Protein AF-A0A849QYI9-F1 (afdb_monomer_lite)

pLDDT: mean 78.67, std 21.35, range [32.47, 95.88]

Secondary structure (DSSP, 8-state):
------------S-------SS---TT-S-SSGGGPEE--TT--------STT----EE----S-S-------S--TT-------B-GGG-B---

Sequence (95 aa):
MRKIAHVLIVLIAMIAITSSIYGQDSHEPNDALGDATEIPFNQTVIGDIYPARDGDNYKFHVNSSGILQVKLEEVPSDMRTRIDLYGKSFNWITR

Foldseek 3Di:
DDDDDDDDDDDDPDPPPDPDPDDDFPQPPAQDQVSAREDEPPDDDDDDDPDPPRHHHHDYDDPDDDDDDDDDPPDDPPDDDDDWDADPPRHTDDD

Structure (mmCIF, N/CA/C/O backbone):
data_AF-A0A849QYI9-F1
#
_entry.id   AF-A0A849QYI9-F1
#
loop_
_atom_site.group_PDB
_atom_site.id
_atom_site.type_symbol
_atom_site.label_atom_id
_atom_site.label_alt_id
_atom_site.label_comp_id
_atom_site.label_asym_id
_atom_site.label_entity_id
_atom_site.label_seq_id
_atom_site.pdbx_PDB_ins_code
_atom_site.Cartn_x
_atom_site.Cartn_y
_atom_site.Cartn_z
_atom_site.occupancy
_atom_site.B_iso_or_equiv
_atom_site.auth_seq_id
_atom_site.auth_comp_id
_atom_site.auth_asym_id
_atom_site.auth_atom_id
_atom_site.pdbx_PDB_model_num
ATOM 1 N N . MET A 1 1 ? 59.093 -4.748 -7.305 1.00 42.12 1 MET A N 1
ATOM 2 C CA . MET A 1 1 ? 58.648 -4.269 -5.971 1.00 42.12 1 MET A CA 1
ATOM 3 C C . MET A 1 1 ? 57.341 -3.526 -6.210 1.00 42.12 1 MET A C 1
ATOM 5 O O . MET A 1 1 ? 57.350 -2.641 -7.041 1.00 42.12 1 MET A O 1
ATOM 9 N N . ARG A 1 2 ? 56.180 -3.875 -5.657 1.00 38.88 2 ARG A N 1
ATOM 10 C CA . ARG A 1 2 ? 55.848 -4.204 -4.267 1.00 38.88 2 ARG A CA 1
ATOM 11 C C . ARG A 1 2 ? 54.706 -5.233 -4.235 1.00 38.88 2 ARG A C 1
ATOM 13 O O . ARG A 1 2 ? 53.828 -5.210 -5.087 1.00 38.88 2 ARG A O 1
ATOM 20 N N . LYS A 1 3 ? 54.767 -6.133 -3.255 1.00 39.78 3 LYS A N 1
ATOM 21 C CA . LYS A 1 3 ? 53.754 -7.148 -2.941 1.00 39.78 3 LYS A CA 1
ATOM 22 C C . LYS A 1 3 ? 52.543 -6.452 -2.310 1.00 39.78 3 LYS A C 1
ATOM 24 O O . LYS A 1 3 ? 52.751 -5.610 -1.441 1.00 39.78 3 LYS A O 1
ATOM 29 N N . ILE A 1 4 ? 51.323 -6.819 -2.694 1.00 38.38 4 ILE A N 1
ATOM 30 C CA . ILE A 1 4 ? 50.116 -6.462 -1.937 1.00 38.38 4 ILE A CA 1
ATOM 31 C C . ILE A 1 4 ? 49.515 -7.769 -1.427 1.00 38.38 4 ILE A C 1
ATOM 33 O O . ILE A 1 4 ? 49.220 -8.683 -2.194 1.00 38.38 4 ILE A O 1
ATOM 37 N N . ALA A 1 5 ? 49.480 -7.875 -0.102 1.00 32.97 5 ALA A N 1
ATOM 38 C CA . ALA A 1 5 ? 48.985 -9.014 0.646 1.00 32.97 5 ALA A CA 1
ATOM 39 C C . ALA A 1 5 ? 47.452 -9.055 0.607 1.00 32.97 5 ALA A C 1
ATOM 41 O O . ALA A 1 5 ? 46.797 -8.019 0.689 1.00 32.97 5 ALA A O 1
ATOM 42 N N . HIS A 1 6 ? 46.898 -10.262 0.518 1.00 34.56 6 HIS A N 1
ATOM 43 C CA . HIS A 1 6 ? 45.483 -10.512 0.761 1.00 34.56 6 HIS A CA 1
ATOM 44 C C . HIS A 1 6 ? 45.258 -10.472 2.275 1.00 34.56 6 HIS A C 1
ATOM 46 O O . HIS A 1 6 ? 45.809 -11.304 2.995 1.00 34.56 6 HIS A O 1
ATOM 52 N N . VAL A 1 7 ? 44.473 -9.512 2.759 1.00 32.47 7 VAL A N 1
ATOM 53 C CA . VAL A 1 7 ? 43.983 -9.499 4.141 1.00 32.47 7 VAL A CA 1
ATOM 54 C C . VAL A 1 7 ? 42.482 -9.755 4.091 1.00 32.47 7 VAL A C 1
ATOM 56 O O . VAL A 1 7 ? 41.700 -8.903 3.684 1.00 32.47 7 VAL A O 1
ATOM 59 N N . LEU A 1 8 ? 42.113 -10.976 4.469 1.00 34.69 8 LEU A N 1
ATOM 60 C CA . LEU A 1 8 ? 40.756 -11.397 4.782 1.00 34.69 8 LEU A CA 1
ATOM 61 C C . LEU A 1 8 ? 40.389 -10.813 6.155 1.00 34.69 8 LEU A C 1
ATOM 63 O O . LEU A 1 8 ? 40.972 -11.218 7.159 1.00 34.69 8 LEU A O 1
ATOM 67 N N . ILE A 1 9 ? 39.434 -9.881 6.205 1.00 38.81 9 ILE A N 1
ATOM 68 C CA . ILE A 1 9 ? 38.731 -9.505 7.440 1.00 38.81 9 ILE A CA 1
ATOM 69 C C . ILE A 1 9 ? 37.245 -9.809 7.250 1.00 38.81 9 ILE A C 1
ATOM 71 O O . ILE A 1 9 ? 36.620 -9.434 6.261 1.00 38.81 9 ILE A O 1
ATOM 75 N N . VAL A 1 10 ? 36.739 -10.568 8.212 1.00 35.00 10 VAL A N 1
ATOM 76 C CA . VAL A 1 10 ? 35.418 -11.179 8.310 1.00 35.00 10 VAL A CA 1
ATOM 77 C C . VAL A 1 10 ? 34.361 -10.146 8.732 1.00 35.00 10 VAL A C 1
ATOM 79 O O . VAL A 1 10 ? 34.565 -9.411 9.690 1.00 35.00 10 VAL A O 1
ATOM 82 N N . LEU A 1 11 ? 33.238 -10.148 8.004 1.00 41.34 11 LEU A N 1
ATOM 83 C CA . LEU A 1 11 ? 31.850 -9.879 8.415 1.00 41.34 11 LEU A CA 1
ATOM 84 C C . LEU A 1 11 ? 31.598 -8.823 9.519 1.00 41.34 11 LEU A C 1
ATOM 86 O O . LEU A 1 11 ? 31.499 -9.149 10.699 1.00 41.34 11 LEU A O 1
ATOM 90 N N . ILE A 1 12 ? 31.301 -7.588 9.104 1.00 44.22 12 ILE A N 1
ATOM 91 C CA . ILE A 1 12 ? 30.287 -6.759 9.774 1.00 44.22 12 ILE A CA 1
ATOM 92 C C . ILE A 1 12 ? 29.229 -6.439 8.721 1.00 44.22 12 ILE A C 1
ATOM 94 O O . ILE A 1 12 ? 29.485 -5.752 7.734 1.00 44.22 12 ILE A O 1
ATOM 98 N N . ALA A 1 13 ? 28.048 -7.014 8.919 1.00 46.47 13 ALA A N 1
ATOM 99 C CA . ALA A 1 13 ? 26.845 -6.782 8.142 1.00 46.47 13 ALA A CA 1
ATOM 100 C C . ALA A 1 13 ? 26.368 -5.332 8.328 1.00 46.47 13 ALA A C 1
ATOM 102 O O . ALA A 1 13 ? 25.567 -5.074 9.210 1.00 46.47 13 ALA A O 1
ATOM 103 N N . MET A 1 14 ? 26.918 -4.392 7.557 1.00 45.16 14 MET A N 1
ATOM 104 C CA . MET A 1 14 ? 26.442 -3.004 7.407 1.00 45.16 14 MET A CA 1
ATOM 105 C C . MET A 1 14 ? 27.023 -2.371 6.125 1.00 45.16 14 MET A C 1
ATOM 107 O O . MET A 1 14 ? 27.355 -1.190 6.084 1.00 45.16 14 MET A O 1
ATOM 111 N N . ILE A 1 15 ? 27.200 -3.151 5.057 1.00 46.84 15 ILE A N 1
ATOM 112 C CA . ILE A 1 15 ? 27.374 -2.568 3.723 1.00 46.84 15 ILE A CA 1
ATOM 113 C C . ILE A 1 15 ? 25.985 -2.604 3.107 1.00 46.84 15 ILE A C 1
ATOM 115 O O . ILE A 1 15 ? 25.618 -3.572 2.448 1.00 46.84 15 ILE A O 1
ATOM 119 N N . ALA A 1 16 ? 25.199 -1.564 3.397 1.00 45.50 16 ALA A N 1
ATOM 120 C CA . ALA A 1 16 ? 24.143 -1.138 2.497 1.00 45.50 16 ALA A CA 1
ATOM 121 C C . ALA A 1 16 ? 24.823 -0.967 1.137 1.00 45.50 16 ALA A C 1
ATOM 123 O O . ALA A 1 16 ? 25.605 -0.038 0.921 1.00 45.50 16 ALA A O 1
ATOM 124 N N . ILE A 1 17 ? 24.653 -1.976 0.286 1.00 50.97 17 ILE A N 1
ATOM 125 C CA . ILE A 1 17 ? 25.089 -1.937 -1.098 1.00 50.97 17 ILE A CA 1
ATOM 126 C C . ILE A 1 17 ? 24.395 -0.709 -1.662 1.00 50.97 17 ILE A C 1
ATOM 128 O O . ILE A 1 17 ? 23.178 -0.602 -1.605 1.00 50.97 17 ILE A O 1
ATOM 132 N N . THR A 1 18 ? 25.201 0.253 -2.085 1.00 49.94 18 THR A N 1
ATOM 133 C CA . THR A 1 18 ? 24.783 1.543 -2.613 1.00 49.94 18 THR A CA 1
ATOM 134 C C . THR A 1 18 ? 23.675 1.355 -3.647 1.00 49.94 18 THR A C 1
ATOM 136 O O . THR A 1 18 ? 23.962 0.966 -4.782 1.00 49.94 18 THR A O 1
ATOM 139 N N . SER A 1 19 ? 22.423 1.613 -3.265 1.00 51.16 19 SER A N 1
ATOM 140 C CA . SER A 1 19 ? 21.313 1.708 -4.208 1.00 51.16 19 SER A CA 1
ATOM 141 C C . SER A 1 19 ? 21.537 2.971 -5.021 1.00 51.16 19 SER A C 1
ATOM 143 O O . SER A 1 19 ? 21.477 4.094 -4.525 1.00 51.16 19 SER A O 1
ATOM 145 N N . SER A 1 20 ? 21.954 2.745 -6.254 1.00 48.50 20 SER A N 1
ATOM 146 C CA . SER A 1 20 ? 22.324 3.725 -7.258 1.00 48.50 20 SER A CA 1
ATOM 147 C C . SER A 1 20 ? 21.333 4.887 -7.342 1.00 48.50 20 SER A C 1
ATOM 149 O O . SER A 1 20 ? 20.124 4.697 -7.341 1.00 48.50 20 SER A O 1
ATOM 151 N N . ILE A 1 21 ? 21.877 6.095 -7.465 1.00 44.31 21 ILE A N 1
ATOM 152 C CA . ILE A 1 21 ? 21.165 7.355 -7.677 1.00 44.31 21 ILE A CA 1
ATOM 153 C C . ILE A 1 21 ? 20.368 7.276 -8.990 1.00 44.31 21 ILE A C 1
ATOM 155 O O . ILE A 1 21 ? 20.914 7.607 -10.034 1.00 44.31 21 ILE A O 1
ATOM 159 N N . TYR A 1 22 ? 19.112 6.826 -8.930 1.00 39.34 22 TYR A N 1
ATOM 160 C CA . TYR A 1 22 ? 18.004 7.125 -9.848 1.00 39.34 22 TYR A CA 1
ATOM 161 C C . TYR A 1 22 ? 16.689 6.802 -9.115 1.00 39.34 22 TYR A C 1
ATOM 163 O O . TYR A 1 22 ? 16.374 5.636 -8.937 1.00 39.34 22 TYR A O 1
ATOM 171 N N . GLY A 1 23 ? 15.966 7.838 -8.671 1.00 52.47 23 GLY A N 1
ATOM 172 C CA . GLY A 1 23 ? 14.555 7.765 -8.254 1.00 52.47 23 GLY A CA 1
ATOM 173 C C . GLY A 1 23 ? 14.209 6.705 -7.206 1.00 52.47 23 GLY A C 1
ATOM 174 O O . GLY A 1 23 ? 13.471 5.785 -7.516 1.00 52.47 23 GLY A O 1
ATOM 175 N N . GLN A 1 24 ? 14.728 6.828 -5.983 1.00 64.62 24 GLN A N 1
ATOM 176 C CA . GLN A 1 24 ? 14.254 6.003 -4.869 1.00 64.62 24 GLN A CA 1
ATOM 177 C C . GLN A 1 24 ? 12.787 6.368 -4.587 1.00 64.62 24 GLN A C 1
ATOM 179 O O . GLN A 1 24 ? 12.508 7.551 -4.360 1.00 64.62 24 GLN A O 1
ATOM 184 N N . ASP A 1 25 ? 11.878 5.387 -4.616 1.00 79.69 25 ASP A N 1
ATOM 185 C CA . ASP A 1 25 ? 10.515 5.558 -4.106 1.00 79.69 25 ASP A CA 1
ATOM 186 C C . ASP A 1 25 ? 10.610 6.190 -2.710 1.00 79.69 25 ASP A C 1
ATOM 188 O O . ASP A 1 25 ? 11.310 5.700 -1.820 1.00 79.69 25 ASP A O 1
ATOM 192 N N . SER A 1 26 ? 9.944 7.332 -2.525 1.00 86.44 26 SER A N 1
ATOM 193 C CA . SER A 1 26 ? 9.989 8.086 -1.272 1.00 86.44 26 SER A CA 1
ATOM 194 C C . SER A 1 26 ? 9.444 7.315 -0.067 1.00 86.44 26 SER A C 1
ATOM 196 O O . SER A 1 26 ? 9.629 7.762 1.065 1.00 86.44 26 SER A O 1
ATOM 198 N N . HIS A 1 27 ? 8.754 6.198 -0.302 1.00 90.19 27 HIS A N 1
ATOM 199 C CA . HIS A 1 27 ? 8.161 5.364 0.733 1.00 90.19 27 HIS A CA 1
ATOM 200 C C . HIS A 1 27 ? 9.088 4.250 1.238 1.00 90.19 27 HIS A C 1
ATOM 202 O O . HIS A 1 27 ? 8.758 3.634 2.250 1.00 90.19 27 HIS A O 1
ATOM 208 N N . GLU A 1 28 ? 10.240 4.040 0.601 1.00 89.88 28 GLU A N 1
ATOM 209 C CA . GLU A 1 28 ? 11.196 2.989 0.953 1.00 89.88 28 GLU A CA 1
ATOM 210 C C . GLU A 1 28 ? 12.107 3.361 2.143 1.00 89.88 28 GLU A C 1
ATOM 212 O O . GLU A 1 28 ? 12.524 4.522 2.266 1.00 89.88 28 GLU A O 1
ATOM 217 N N . PRO A 1 29 ? 12.512 2.393 2.995 1.00 92.44 29 PRO A N 1
ATOM 218 C CA . PRO A 1 29 ? 12.219 0.957 2.912 1.00 92.44 29 PRO A CA 1
ATOM 219 C C . PRO A 1 29 ? 10.826 0.587 3.455 1.00 92.44 29 PRO A C 1
ATOM 221 O O . PRO A 1 29 ? 10.472 1.029 4.551 1.00 92.44 29 PRO A O 1
ATOM 224 N N . ASN A 1 30 ? 10.075 -0.268 2.755 1.00 93.94 30 ASN A N 1
ATOM 225 C CA . ASN A 1 30 ? 8.770 -0.773 3.209 1.00 93.94 30 ASN A CA 1
ATOM 226 C C . ASN A 1 30 ? 8.473 -2.246 2.846 1.00 93.94 30 ASN A C 1
ATOM 228 O O . ASN A 1 30 ? 7.335 -2.698 2.990 1.00 93.94 30 ASN A O 1
ATOM 232 N N . ASP A 1 31 ? 9.507 -3.014 2.494 1.00 92.31 31 ASP A N 1
ATOM 233 C CA . ASP A 1 31 ? 9.472 -4.447 2.148 1.00 92.31 31 ASP A CA 1
ATOM 234 C C . ASP A 1 31 ? 8.766 -5.372 3.164 1.00 92.31 31 ASP A C 1
ATOM 236 O O . ASP A 1 31 ? 8.294 -6.467 2.833 1.00 92.31 31 ASP A O 1
ATOM 240 N N . ALA A 1 32 ? 8.733 -4.983 4.442 1.00 91.75 32 ALA A N 1
ATOM 241 C CA . ALA A 1 32 ? 8.168 -5.783 5.522 1.00 91.75 32 ALA A CA 1
ATOM 242 C C . ALA A 1 32 ? 6.923 -5.127 6.127 1.00 91.75 32 ALA A C 1
ATOM 244 O O . ALA A 1 32 ? 6.882 -3.924 6.366 1.00 91.75 32 ALA A O 1
ATOM 245 N N . LEU A 1 33 ? 5.939 -5.942 6.530 1.00 91.56 33 LEU A N 1
ATOM 246 C CA . LEU A 1 33 ? 4.725 -5.462 7.213 1.00 91.56 33 LEU A CA 1
ATOM 247 C C . LEU A 1 33 ? 5.016 -4.602 8.460 1.00 91.56 33 LEU A C 1
ATOM 249 O O . LEU A 1 33 ? 4.233 -3.714 8.796 1.00 91.56 33 LEU A O 1
ATOM 253 N N . GLY A 1 34 ? 6.122 -4.872 9.163 1.00 92.31 34 GLY A N 1
ATOM 254 C CA . GLY A 1 34 ? 6.563 -4.085 10.321 1.00 92.31 34 GLY A CA 1
ATOM 255 C C .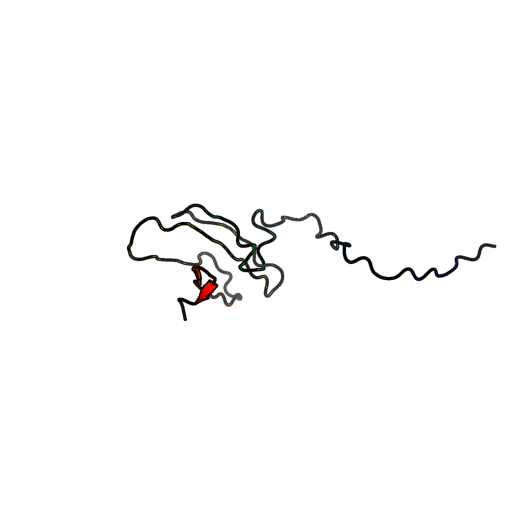 GLY A 1 34 ? 7.080 -2.689 9.964 1.00 92.31 34 GLY A C 1
ATOM 256 O O . GLY A 1 34 ? 6.956 -1.777 10.781 1.00 92.31 34 GLY A O 1
ATOM 257 N N . ASP A 1 35 ? 7.569 -2.526 8.737 1.00 93.00 35 ASP A N 1
ATOM 258 C CA . ASP A 1 35 ? 8.174 -1.306 8.204 1.00 93.00 35 ASP A CA 1
ATOM 259 C C . ASP A 1 35 ? 7.205 -0.535 7.290 1.00 93.00 35 ASP A C 1
ATOM 261 O O . ASP A 1 35 ? 7.584 0.447 6.664 1.00 93.00 35 ASP A O 1
ATOM 265 N N . ALA A 1 36 ? 5.927 -0.934 7.259 1.00 95.69 36 ALA A N 1
ATOM 266 C CA . ALA A 1 36 ? 4.929 -0.361 6.366 1.00 95.69 36 ALA A CA 1
ATOM 267 C C . ALA A 1 36 ? 4.830 1.172 6.476 1.00 95.69 36 ALA A C 1
ATOM 269 O O . ALA A 1 36 ? 4.653 1.727 7.579 1.00 95.69 36 ALA A O 1
ATOM 270 N N . THR A 1 37 ? 4.865 1.843 5.324 1.00 95.75 37 THR A N 1
ATOM 271 C CA . THR A 1 37 ? 4.818 3.302 5.220 1.00 95.75 37 THR A CA 1
ATOM 272 C C . THR A 1 37 ? 3.427 3.813 5.570 1.00 95.75 37 THR A C 1
ATOM 274 O O . THR A 1 37 ? 2.413 3.313 5.076 1.00 95.75 37 THR A O 1
ATOM 277 N N . GLU A 1 38 ? 3.350 4.810 6.451 1.00 95.88 38 GLU A N 1
ATOM 278 C CA . GLU A 1 38 ? 2.068 5.424 6.795 1.00 95.88 38 GLU A CA 1
ATOM 279 C C . GLU A 1 38 ? 1.597 6.349 5.676 1.00 95.88 38 GLU A C 1
ATOM 281 O O . GLU A 1 38 ? 2.333 7.237 5.250 1.00 95.88 38 GLU A O 1
ATOM 286 N N . ILE A 1 39 ? 0.357 6.153 5.232 1.00 95.06 39 ILE A N 1
ATOM 287 C CA . ILE A 1 39 ? -0.270 6.955 4.186 1.00 95.06 39 ILE A CA 1
ATOM 288 C C . ILE A 1 39 ? -1.565 7.592 4.699 1.00 95.06 39 ILE A C 1
ATOM 290 O O . ILE A 1 39 ? -2.273 7.011 5.533 1.00 95.06 39 ILE A O 1
ATOM 294 N N . PRO A 1 40 ? -1.915 8.793 4.211 1.00 91.31 40 PRO A N 1
ATOM 295 C CA . PRO A 1 40 ? -3.178 9.419 4.559 1.00 91.31 40 PRO A CA 1
ATOM 296 C C . PRO A 1 40 ? -4.364 8.609 4.019 1.00 91.31 40 PRO A C 1
ATOM 298 O O . PRO A 1 40 ? -4.343 8.086 2.905 1.00 91.31 40 PRO A O 1
ATOM 301 N N . PHE A 1 41 ? -5.442 8.541 4.802 1.00 89.75 41 PHE A N 1
ATOM 302 C CA . PHE A 1 41 ? -6.674 7.893 4.361 1.00 89.75 41 PHE A CA 1
ATOM 303 C C . PHE A 1 41 ? -7.295 8.653 3.179 1.00 89.75 41 PHE A C 1
ATOM 305 O O . PHE A 1 41 ? -7.338 9.885 3.186 1.00 89.75 41 PHE A O 1
ATOM 312 N N . ASN A 1 42 ? -7.838 7.914 2.207 1.00 88.00 42 ASN A N 1
ATOM 313 C CA . ASN A 1 42 ? -8.545 8.458 1.042 1.00 88.00 42 ASN A CA 1
ATOM 314 C C . ASN A 1 42 ? -7.682 9.349 0.123 1.00 88.00 42 ASN A C 1
ATOM 316 O O . ASN A 1 42 ? -8.168 10.346 -0.413 1.00 88.00 42 ASN A O 1
ATOM 320 N N . GLN A 1 43 ? -6.408 8.997 -0.059 1.00 88.00 43 GLN A N 1
ATOM 321 C CA . GLN A 1 43 ? -5.532 9.618 -1.054 1.00 88.00 43 GLN A CA 1
ATOM 322 C C . GLN A 1 43 ? -4.914 8.565 -1.971 1.00 88.00 43 GLN A C 1
ATOM 324 O O . GLN A 1 43 ? -4.713 7.419 -1.570 1.00 88.00 43 GLN A O 1
ATOM 329 N N . THR A 1 44 ? -4.610 8.974 -3.201 1.00 91.25 44 THR A N 1
ATOM 330 C CA . THR A 1 44 ? -3.788 8.185 -4.118 1.00 91.25 44 THR A CA 1
ATOM 331 C C . TH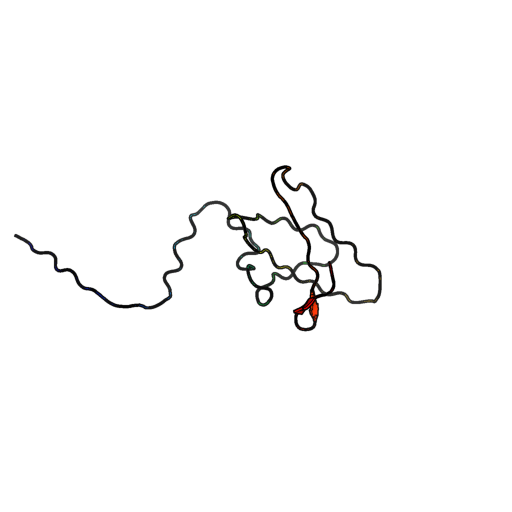R A 1 44 ? -2.333 8.273 -3.681 1.00 91.25 44 THR A C 1
ATOM 333 O O . THR A 1 44 ? -1.834 9.362 -3.399 1.00 91.25 44 THR A O 1
ATOM 336 N N . VAL A 1 45 ? -1.662 7.126 -3.658 1.00 91.56 45 VAL A N 1
ATOM 337 C CA . VAL A 1 45 ? -0.227 6.999 -3.399 1.00 91.56 45 VAL A CA 1
ATOM 338 C C . VAL A 1 45 ? 0.408 6.426 -4.657 1.00 91.56 45 VAL A C 1
ATOM 340 O O . VAL A 1 45 ? -0.179 5.555 -5.298 1.00 91.56 45 VAL A O 1
ATOM 343 N N . ILE A 1 46 ? 1.567 6.962 -5.023 1.00 90.44 46 ILE A N 1
ATOM 344 C CA . ILE A 1 46 ? 2.379 6.478 -6.139 1.00 90.44 46 ILE A CA 1
ATOM 345 C C . ILE A 1 46 ? 3.549 5.718 -5.523 1.00 90.44 46 ILE A C 1
ATOM 347 O O . ILE A 1 46 ? 4.185 6.243 -4.608 1.00 90.44 46 ILE A O 1
ATOM 351 N N . GLY A 1 47 ? 3.791 4.510 -6.017 1.00 87.44 47 GLY A N 1
ATOM 352 C CA . GLY A 1 47 ? 4.912 3.661 -5.633 1.00 87.44 47 GLY A CA 1
ATOM 353 C C . GLY A 1 47 ? 5.462 2.938 -6.855 1.00 87.44 47 GLY A C 1
ATOM 354 O O . GLY A 1 47 ? 4.779 2.848 -7.884 1.00 87.44 47 GLY A O 1
ATOM 355 N N . ASP A 1 48 ? 6.691 2.455 -6.736 1.00 88.88 48 ASP A N 1
ATOM 356 C CA . ASP A 1 48 ? 7.430 1.805 -7.813 1.00 88.88 48 ASP A CA 1
ATOM 357 C C . ASP A 1 48 ? 7.878 0.408 -7.372 1.00 88.88 48 ASP A C 1
ATOM 359 O O . ASP A 1 48 ? 8.843 0.278 -6.635 1.00 88.88 48 ASP A O 1
ATOM 363 N N . ILE A 1 49 ? 7.244 -0.646 -7.899 1.00 88.00 49 ILE A N 1
ATOM 364 C CA . ILE A 1 49 ? 7.661 -2.034 -7.633 1.00 88.00 49 ILE A CA 1
ATOM 365 C C . ILE A 1 49 ? 8.964 -2.321 -8.388 1.00 88.00 49 ILE A C 1
ATOM 367 O O . ILE A 1 49 ? 8.942 -2.628 -9.592 1.00 88.00 49 ILE A O 1
ATOM 371 N N . TYR A 1 50 ? 10.103 -2.255 -7.700 1.00 85.31 50 TYR A N 1
ATOM 372 C CA . TYR A 1 50 ? 11.396 -2.600 -8.279 1.00 85.31 50 TYR A CA 1
ATOM 373 C C . TYR A 1 50 ? 12.434 -2.993 -7.212 1.00 85.31 50 TYR A C 1
ATOM 375 O O . TYR A 1 50 ? 12.860 -2.164 -6.417 1.00 85.31 50 TYR A O 1
ATOM 383 N N . PRO A 1 51 ? 13.022 -4.202 -7.292 1.00 87.06 51 PRO A N 1
ATOM 384 C CA . PRO A 1 51 ? 12.982 -5.137 -8.416 1.00 87.06 51 PRO A CA 1
ATOM 385 C C . PRO A 1 51 ? 11.701 -5.986 -8.456 1.00 87.06 51 PRO A C 1
ATOM 387 O O . PRO A 1 51 ? 10.782 -5.839 -7.663 1.00 87.06 51 PRO A O 1
ATOM 390 N N . ALA A 1 52 ? 11.623 -6.936 -9.393 1.00 85.31 52 ALA A N 1
ATOM 391 C CA . ALA A 1 52 ? 10.543 -7.918 -9.363 1.00 85.31 52 ALA A CA 1
ATOM 392 C C . ALA A 1 52 ? 10.491 -8.619 -7.991 1.00 85.31 52 ALA A C 1
ATOM 394 O O . ALA A 1 52 ? 11.498 -9.186 -7.557 1.00 85.31 52 ALA A O 1
ATOM 395 N N . ARG A 1 53 ? 9.289 -8.670 -7.394 1.00 84.75 53 ARG A N 1
ATOM 396 C CA . ARG A 1 53 ? 8.989 -9.199 -6.045 1.00 84.75 53 ARG A CA 1
ATOM 397 C C . ARG A 1 53 ? 9.319 -8.261 -4.878 1.00 84.75 53 ARG A C 1
ATOM 399 O O . ARG A 1 53 ? 9.278 -8.735 -3.745 1.00 84.75 53 ARG A O 1
ATOM 406 N N . ASP A 1 54 ? 9.614 -7.003 -5.167 1.00 89.94 54 ASP A N 1
ATOM 407 C CA . ASP A 1 54 ? 9.530 -5.912 -4.200 1.00 89.94 54 ASP A CA 1
ATOM 408 C C . ASP A 1 54 ? 8.134 -5.864 -3.553 1.00 89.94 54 ASP A C 1
ATOM 410 O O . ASP A 1 54 ? 7.123 -6.185 -4.197 1.00 89.94 54 ASP A O 1
ATOM 414 N N . GLY A 1 55 ? 8.116 -5.631 -2.246 1.00 89.81 55 GLY A N 1
ATOM 415 C CA . GLY A 1 55 ? 6.966 -5.832 -1.383 1.00 89.81 55 GLY A CA 1
ATOM 416 C C . GLY A 1 55 ? 6.508 -4.544 -0.726 1.00 89.81 55 GLY A C 1
ATOM 417 O O . GLY A 1 55 ? 6.681 -4.408 0.478 1.00 89.81 55 GLY A O 1
ATOM 418 N N . ASP A 1 56 ? 5.833 -3.670 -1.467 1.00 94.44 56 ASP A N 1
ATOM 419 C CA . ASP A 1 56 ? 5.372 -2.395 -0.912 1.00 94.44 56 ASP A CA 1
ATOM 420 C 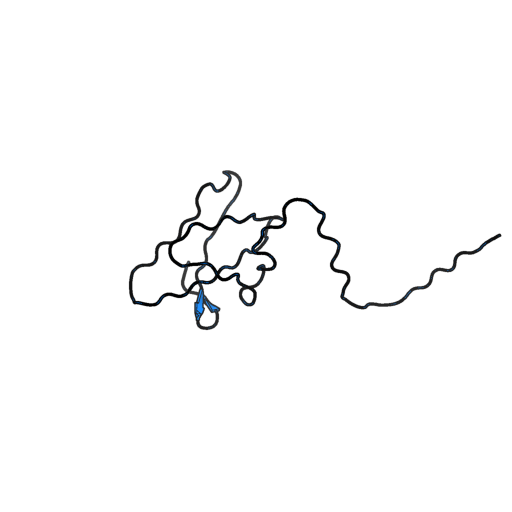C . ASP A 1 56 ? 4.272 -2.579 0.143 1.00 94.44 56 ASP A C 1
ATOM 422 O O . ASP A 1 56 ? 3.109 -2.882 -0.164 1.00 94.44 56 ASP A O 1
ATO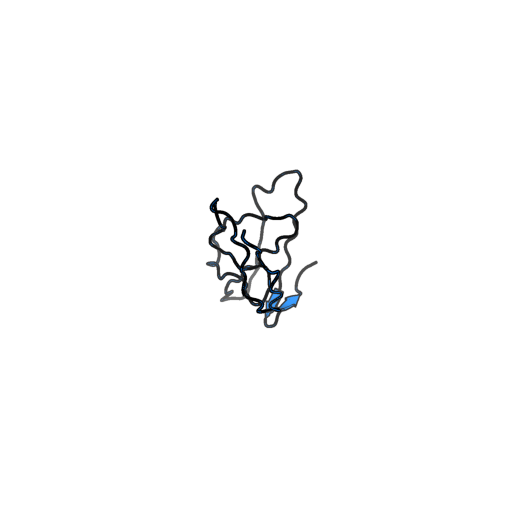M 426 N N . ASN A 1 57 ? 4.615 -2.366 1.416 1.00 95.50 57 ASN A N 1
ATOM 427 C CA . ASN A 1 57 ? 3.647 -2.391 2.508 1.00 95.50 57 ASN A CA 1
ATOM 428 C C . ASN A 1 57 ? 3.261 -0.967 2.928 1.00 95.50 57 ASN A C 1
ATOM 430 O O . ASN A 1 57 ? 4.099 -0.164 3.333 1.00 95.50 57 ASN A O 1
ATOM 434 N N . TYR A 1 58 ? 1.957 -0.685 2.951 1.00 95.44 58 TYR A N 1
ATOM 435 C CA . TYR A 1 58 ? 1.405 0.584 3.434 1.00 95.44 58 TYR A CA 1
ATOM 436 C C . TYR A 1 58 ? 0.450 0.374 4.609 1.00 95.44 58 TYR A C 1
ATOM 438 O O . TYR A 1 58 ? -0.192 -0.672 4.741 1.00 95.44 58 TYR A O 1
ATOM 446 N N . LYS A 1 59 ? 0.304 1.401 5.453 1.00 95.50 59 LYS A N 1
ATOM 447 C CA . LYS A 1 59 ? -0.658 1.423 6.564 1.00 95.50 59 LYS A CA 1
ATOM 448 C C . LYS A 1 59 ? -1.422 2.740 6.627 1.00 95.50 59 LYS A C 1
ATOM 450 O O . LYS A 1 59 ? -0.890 3.802 6.328 1.00 95.50 59 LYS A O 1
ATOM 455 N N . PHE A 1 60 ? -2.666 2.669 7.080 1.00 94.38 60 PHE A N 1
ATOM 456 C CA . PHE A 1 60 ? -3.515 3.830 7.331 1.00 94.38 60 PHE A CA 1
ATOM 457 C C . PHE A 1 60 ? -4.455 3.558 8.507 1.00 94.38 60 PHE A C 1
ATOM 459 O O . PHE A 1 60 ? -4.690 2.412 8.901 1.00 94.38 60 PHE A O 1
ATOM 466 N N . HIS A 1 61 ? -5.027 4.625 9.060 1.00 93.88 61 HIS A N 1
ATOM 467 C CA . HIS A 1 61 ? -5.933 4.554 10.200 1.00 93.88 61 HIS A CA 1
ATOM 468 C C . HIS A 1 61 ? -7.401 4.656 9.768 1.00 93.88 61 HIS A C 1
ATOM 470 O O . HIS A 1 61 ? -7.808 5.613 9.112 1.00 93.88 61 HIS A O 1
ATOM 476 N N . VAL A 1 62 ? -8.209 3.671 10.173 1.00 91.19 62 VAL A N 1
ATOM 477 C CA . VAL A 1 62 ? -9.668 3.663 9.990 1.00 91.19 62 VAL A CA 1
ATOM 478 C C . VAL A 1 62 ? -10.333 4.083 11.300 1.00 91.19 62 VAL A C 1
ATOM 480 O O . VAL A 1 62 ? -10.228 3.381 12.306 1.00 91.19 62 VAL A O 1
ATOM 483 N N . ASN A 1 63 ? -11.025 5.223 11.287 1.00 91.44 63 ASN A N 1
ATOM 484 C CA . ASN A 1 63 ? -11.572 5.849 12.500 1.00 91.44 63 ASN A CA 1
ATOM 485 C C . ASN A 1 63 ? -13.051 5.518 12.766 1.00 91.44 63 ASN A C 1
ATOM 487 O O . ASN A 1 63 ? -13.581 5.860 13.821 1.00 91.44 63 ASN A O 1
ATOM 491 N N . SER A 1 64 ? -13.731 4.862 11.826 1.00 93.12 64 SER A N 1
ATOM 492 C CA . SER A 1 64 ? -15.134 4.462 11.949 1.00 93.12 64 SER A CA 1
ATOM 493 C C . SER A 1 64 ? -15.410 3.177 11.168 1.00 93.12 64 SER A C 1
ATOM 495 O O . SER A 1 64 ? -14.678 2.814 10.251 1.00 93.12 64 SER A O 1
ATOM 497 N N . SER A 1 65 ? -16.465 2.455 11.547 1.00 93.06 65 SER A N 1
ATOM 498 C CA . SER A 1 65 ? -16.897 1.261 10.811 1.00 93.06 65 SER A CA 1
ATOM 499 C C . SER A 1 65 ? -17.510 1.637 9.461 1.00 93.06 65 SER A C 1
ATOM 501 O O . SER A 1 65 ? -18.237 2.625 9.365 1.00 93.06 65 SER A O 1
ATOM 503 N N . GLY A 1 66 ? -17.255 0.827 8.432 1.00 91.94 66 GLY A N 1
ATOM 504 C CA . GLY A 1 66 ? -17.766 1.063 7.085 1.00 91.94 66 GLY A CA 1
ATOM 505 C C . GLY A 1 66 ? -17.204 0.086 6.057 1.00 91.94 66 GLY A C 1
ATOM 506 O O . GLY A 1 66 ? -16.612 -0.934 6.409 1.00 91.94 66 GLY A O 1
ATOM 507 N N . ILE A 1 67 ? -17.401 0.415 4.781 1.00 91.44 67 ILE A N 1
ATOM 508 C CA . ILE A 1 67 ? -16.860 -0.332 3.642 1.00 91.44 67 ILE A CA 1
ATOM 509 C C . ILE A 1 67 ? -15.562 0.345 3.200 1.00 91.44 67 ILE A C 1
ATOM 511 O O . ILE A 1 67 ? -15.552 1.543 2.927 1.00 91.44 67 ILE A O 1
ATOM 515 N N . LEU A 1 68 ? -14.484 -0.431 3.113 1.00 90.62 68 LEU A N 1
ATOM 516 C CA . LEU A 1 68 ? -13.208 0.002 2.556 1.00 90.62 68 LEU A CA 1
ATOM 517 C C . LEU A 1 68 ? -13.088 -0.507 1.117 1.00 90.62 68 LEU A C 1
ATOM 519 O O . LEU A 1 68 ? -13.258 -1.699 0.868 1.00 90.62 68 LEU A O 1
ATOM 523 N N . GLN A 1 69 ? -12.752 0.386 0.191 1.00 91.69 69 GLN A N 1
ATOM 524 C CA . GLN A 1 69 ? -12.395 0.037 -1.179 1.00 91.69 69 GLN A CA 1
ATOM 525 C C . GLN A 1 69 ? -10.927 0.385 -1.413 1.00 91.69 69 GLN A C 1
ATOM 527 O O . GLN A 1 69 ? -10.512 1.513 -1.164 1.00 91.69 69 GLN A O 1
ATOM 532 N N . VAL A 1 70 ? -10.159 -0.581 -1.910 1.00 91.94 70 VAL A N 1
ATOM 533 C CA . VAL A 1 70 ? -8.758 -0.404 -2.308 1.00 91.94 70 VAL A CA 1
ATOM 534 C C . VAL A 1 70 ? -8.630 -0.872 -3.750 1.00 91.94 70 VAL A C 1
ATOM 536 O O . VAL A 1 70 ? -9.213 -1.890 -4.125 1.00 91.94 70 VAL A O 1
ATOM 539 N N . LYS A 1 71 ? -7.910 -0.108 -4.568 1.00 92.06 71 LYS A N 1
ATOM 540 C CA . LYS A 1 71 ? -7.692 -0.391 -5.987 1.00 92.06 71 LYS A CA 1
ATOM 541 C C . LYS A 1 71 ? -6.247 -0.074 -6.346 1.00 92.06 71 LYS A C 1
ATOM 543 O O . LYS A 1 71 ? -5.679 0.865 -5.798 1.00 92.06 71 LYS A O 1
ATOM 548 N N . LEU A 1 72 ? -5.697 -0.842 -7.276 1.00 92.56 72 LEU A N 1
ATOM 549 C CA . LEU A 1 72 ? -4.500 -0.453 -8.009 1.00 92.56 72 LEU A CA 1
ATOM 550 C C . LEU A 1 72 ? -4.950 0.148 -9.336 1.00 92.56 72 LEU A C 1
ATOM 552 O O . LEU A 1 72 ? -5.839 -0.396 -9.995 1.00 92.56 72 LEU A O 1
ATOM 556 N N . GLU A 1 73 ? -4.353 1.271 -9.703 1.00 91.19 73 GLU A N 1
ATOM 557 C CA . GLU A 1 73 ? -4.601 1.962 -10.966 1.0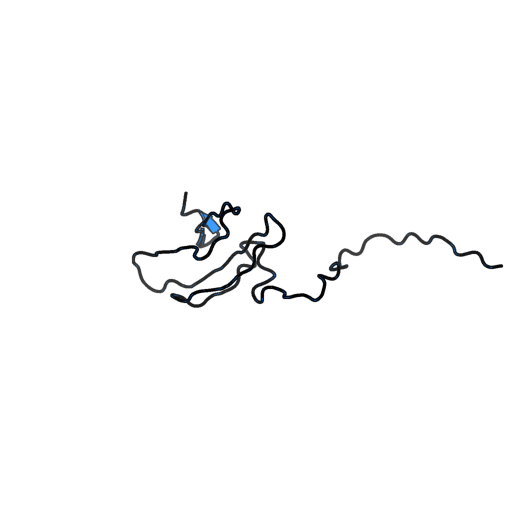0 91.19 73 GLU A CA 1
ATOM 558 C C . GLU A 1 73 ? -3.308 2.001 -11.776 1.00 91.19 73 GLU A C 1
ATOM 560 O O . GLU A 1 73 ? -2.229 1.832 -11.219 1.00 91.19 73 GLU A O 1
ATOM 565 N N . GLU A 1 74 ? -3.428 2.164 -13.095 1.00 92.25 74 GLU A N 1
ATOM 566 C CA . GLU A 1 74 ? -2.280 2.327 -14.007 1.00 92.25 74 GLU A CA 1
ATOM 567 C C . GLU A 1 74 ? -1.219 1.207 -13.936 1.00 92.25 74 GLU A C 1
ATOM 569 O O . GLU A 1 74 ? -0.070 1.393 -14.324 1.00 92.25 74 GLU A O 1
ATOM 574 N N . VAL A 1 75 ? -1.619 0.004 -13.503 1.00 91.31 75 VAL A N 1
ATOM 575 C CA . VAL A 1 75 ? -0.738 -1.170 -13.435 1.00 91.31 75 VAL A CA 1
ATOM 576 C C . VAL A 1 75 ? -0.283 -1.574 -14.847 1.00 91.31 75 VAL A C 1
ATOM 578 O O . VAL A 1 75 ? -1.142 -1.819 -15.705 1.00 91.31 75 VAL A O 1
ATOM 581 N N . PRO A 1 76 ? 1.036 -1.707 -15.102 1.00 91.69 76 PRO A N 1
ATOM 582 C CA . PRO A 1 76 ? 1.553 -2.196 -16.376 1.00 91.69 76 PRO A CA 1
ATOM 583 C C . PRO A 1 76 ? 0.956 -3.550 -16.770 1.00 91.69 76 PRO A C 1
ATOM 585 O O . PRO A 1 76 ? 0.793 -4.445 -15.942 1.00 91.69 76 PRO A O 1
ATOM 588 N N . SER A 1 77 ? 0.644 -3.728 -18.056 1.00 93.69 77 SER A N 1
ATOM 589 C CA . SER A 1 77 ? -0.089 -4.906 -18.549 1.00 93.69 77 SER A CA 1
ATOM 590 C C . SER A 1 77 ? 0.643 -6.242 -18.374 1.00 93.69 77 SER A C 1
ATOM 592 O O . SER A 1 77 ? 0.023 -7.302 -18.434 1.00 93.69 77 SER A O 1
ATOM 594 N N . ASP A 1 78 ? 1.963 -6.206 -18.215 1.00 91.94 78 ASP A N 1
ATOM 595 C CA . ASP A 1 78 ? 2.829 -7.361 -17.984 1.00 91.94 78 ASP A CA 1
ATOM 596 C C . ASP A 1 78 ? 3.037 -7.673 -16.491 1.00 91.94 78 ASP A C 1
ATOM 598 O O . ASP A 1 78 ? 3.584 -8.727 -16.153 1.00 91.94 78 ASP A O 1
ATOM 602 N N . MET A 1 79 ? 2.541 -6.819 -15.591 1.00 89.81 79 MET A N 1
ATOM 603 C CA . MET A 1 79 ? 2.608 -7.027 -14.151 1.00 89.81 79 MET A CA 1
ATOM 604 C C . MET A 1 79 ? 1.364 -7.760 -13.635 1.00 89.81 79 MET A C 1
ATOM 606 O O . MET A 1 79 ? 0.222 -7.440 -13.959 1.00 89.81 79 MET A O 1
ATOM 610 N N . ARG A 1 80 ? 1.586 -8.762 -12.780 1.00 89.38 80 ARG A N 1
ATOM 611 C CA . ARG A 1 80 ? 0.519 -9.463 -12.055 1.00 89.38 80 ARG A CA 1
ATOM 612 C C . ARG A 1 80 ? 0.492 -8.979 -10.617 1.00 89.38 80 ARG A C 1
ATOM 614 O O . ARG A 1 80 ? 1.238 -9.490 -9.786 1.00 89.38 80 ARG A O 1
ATOM 621 N N . THR A 1 81 ? -0.359 -8.004 -10.338 1.00 86.88 81 THR A N 1
ATOM 622 C CA . THR A 1 81 ? -0.473 -7.419 -9.004 1.00 86.88 81 THR A CA 1
ATOM 623 C C . THR A 1 81 ? -1.511 -8.132 -8.143 1.00 86.88 81 THR A C 1
ATOM 625 O O . THR A 1 81 ? -2.427 -8.801 -8.630 1.00 86.88 81 THR A O 1
ATOM 628 N N . ARG A 1 82 ? -1.347 -7.998 -6.827 1.00 88.06 82 ARG A N 1
ATOM 629 C CA . ARG A 1 82 ? -2.268 -8.477 -5.797 1.00 88.06 82 ARG A CA 1
ATOM 630 C C . ARG A 1 82 ? -2.302 -7.436 -4.687 1.00 88.06 82 ARG A C 1
ATOM 632 O O . ARG A 1 82 ? -1.270 -6.866 -4.366 1.00 88.06 82 ARG A O 1
ATOM 639 N N . ILE A 1 83 ? -3.476 -7.220 -4.103 1.00 91.75 83 ILE A N 1
ATOM 640 C CA . ILE A 1 83 ? -3.610 -6.482 -2.847 1.00 91.75 83 ILE A CA 1
ATOM 641 C C . ILE A 1 83 ? -3.923 -7.498 -1.757 1.00 91.75 83 ILE A C 1
ATOM 643 O O . ILE A 1 83 ? -4.853 -8.294 -1.903 1.00 91.75 83 ILE A O 1
ATOM 647 N N . ASP A 1 84 ? -3.173 -7.434 -0.663 1.00 93.75 84 ASP A N 1
ATOM 648 C CA . ASP A 1 84 ? -3.485 -8.137 0.572 1.00 93.75 84 ASP A CA 1
ATOM 649 C C . ASP A 1 84 ? -3.737 -7.145 1.700 1.00 93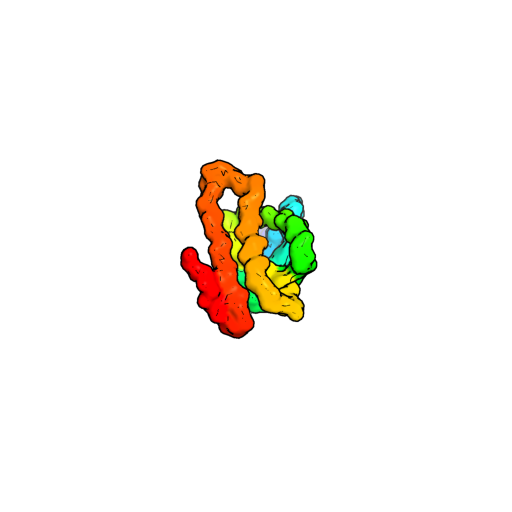.75 84 ASP A C 1
ATOM 651 O O . ASP A 1 84 ? -2.941 -6.238 1.926 1.00 93.75 84 ASP A O 1
ATOM 655 N N . LEU A 1 85 ? -4.853 -7.314 2.413 1.00 94.25 85 LEU A N 1
ATOM 656 C CA . LEU A 1 85 ? -5.154 -6.501 3.586 1.00 94.25 85 LEU A CA 1
ATOM 657 C C . LEU A 1 85 ? -4.870 -7.286 4.857 1.00 94.25 85 LEU A C 1
ATOM 659 O O . LEU A 1 85 ? -5.319 -8.422 5.038 1.00 94.25 85 LEU A O 1
ATOM 663 N N . TYR A 1 86 ? -4.182 -6.612 5.766 1.00 95.00 86 TYR A N 1
ATOM 664 C CA . TYR A 1 86 ? -3.908 -7.076 7.111 1.00 95.00 86 TYR A CA 1
ATOM 665 C C . TYR A 1 86 ? -4.516 -6.084 8.099 1.00 95.00 86 TYR A C 1
ATOM 667 O O . TYR A 1 86 ? -4.444 -4.872 7.905 1.00 95.00 86 TYR A O 1
ATOM 675 N N . GLY A 1 87 ? -5.144 -6.589 9.153 1.00 93.50 87 GLY A N 1
ATOM 676 C CA . GLY A 1 87 ? -5.595 -5.761 10.262 1.00 93.50 87 GLY A CA 1
ATOM 677 C C . GLY A 1 87 ? -4.546 -5.675 11.370 1.00 93.50 87 GLY A C 1
ATOM 678 O O . GLY A 1 87 ? -3.342 -5.851 11.162 1.00 93.50 87 GLY A O 1
ATOM 679 N N . LYS A 1 88 ? -5.016 -5.399 12.590 1.00 89.19 88 LYS A N 1
ATOM 680 C CA . LYS A 1 88 ? -4.154 -5.294 13.772 1.00 89.19 88 LYS A CA 1
ATOM 681 C C . LYS A 1 88 ? -3.386 -6.597 14.016 1.00 89.19 88 LYS A C 1
ATOM 683 O O . LYS A 1 88 ? -3.924 -7.689 13.865 1.00 89.19 88 LYS A O 1
ATOM 688 N N . SER A 1 89 ? -2.128 -6.467 14.439 1.00 90.44 89 SER A N 1
ATOM 689 C CA . SER A 1 89 ? -1.235 -7.610 14.690 1.00 90.44 89 SER A CA 1
ATOM 690 C C . SER A 1 89 ? -1.035 -8.515 13.465 1.00 90.44 89 SER A C 1
ATOM 692 O O . SER A 1 89 ? -0.830 -9.715 13.617 1.00 90.44 89 SER A O 1
ATOM 694 N N . PHE A 1 90 ? -1.105 -7.937 12.261 1.00 91.88 90 PHE A N 1
ATOM 695 C CA . PHE A 1 90 ? -0.924 -8.630 10.984 1.00 91.88 90 PHE A CA 1
ATOM 696 C C . PHE A 1 90 ? -1.932 -9.763 10.744 1.00 91.88 90 PHE A C 1
ATOM 698 O O . PHE A 1 90 ? -1.630 -10.748 10.070 1.00 91.88 90 PHE A O 1
ATOM 705 N N . ASN A 1 91 ? -3.153 -9.638 11.281 1.00 93.31 91 ASN A N 1
ATOM 706 C CA . ASN A 1 91 ? -4.208 -10.597 10.977 1.00 93.31 91 ASN A CA 1
ATOM 707 C C . ASN A 1 91 ? -4.606 -10.461 9.502 1.00 93.31 91 ASN A C 1
ATOM 709 O O . ASN A 1 91 ? -5.061 -9.405 9.074 1.00 93.31 91 ASN A O 1
ATOM 713 N N . TRP A 1 92 ? -4.438 -11.519 8.719 1.00 91.56 92 TRP A N 1
ATOM 714 C CA . TRP A 1 92 ? -4.798 -11.500 7.303 1.00 91.56 92 TRP A CA 1
ATOM 715 C C . TRP A 1 92 ? -6.324 -11.423 7.130 1.00 91.56 92 TRP A C 1
ATOM 717 O O . TRP A 1 92 ? -7.058 -12.157 7.796 1.00 91.56 92 TRP A O 1
ATOM 727 N N . ILE A 1 93 ? -6.805 -10.509 6.279 1.00 91.19 93 ILE A N 1
ATOM 728 C CA . ILE A 1 93 ? -8.237 -10.234 6.057 1.00 91.19 93 ILE A CA 1
ATOM 729 C C . ILE A 1 93 ? -8.709 -10.746 4.689 1.00 91.19 93 ILE A C 1
ATOM 731 O O . ILE A 1 93 ? -9.828 -11.244 4.582 1.00 91.19 93 ILE A O 1
ATOM 735 N N . THR A 1 94 ? -7.898 -10.614 3.639 1.00 82.00 94 THR A N 1
ATOM 736 C CA . THR A 1 94 ? -8.329 -10.864 2.252 1.00 82.00 94 THR A CA 1
ATOM 737 C C . THR A 1 94 ? -7.900 -12.224 1.715 1.00 82.00 94 THR A C 1
ATOM 739 O O . THR A 1 94 ? -6.888 -12.782 2.121 1.00 82.00 94 THR A O 1
ATOM 742 N N . ARG A 1 95 ? -8.632 -12.716 0.713 1.00 58.47 95 ARG A N 1
ATOM 743 C CA . ARG A 1 95 ? -8.123 -13.574 -0.360 1.00 58.47 95 ARG A CA 1
ATOM 744 C C . ARG A 1 95 ? -8.711 -13.120 -1.677 1.00 58.47 95 ARG A C 1
ATOM 746 O O . ARG A 1 95 ? -9.929 -12.852 -1.696 1.00 58.47 95 ARG A O 1
#

Radius of gyration: 19.98 Å; chains: 1; bounding box: 76×23×33 Å